Protein AF-A0A7V9FZY2-F1 (afdb_monomer_lite)

pLDDT: mean 91.94, std 6.87, range [61.19, 98.56]

Radius of gyration: 15.31 Å; chains: 1; bounding box: 36×26×36 Å

Secondary structure (DSSP, 8-state):
--TTSHHHHHHHHHT--HHHHHHHHHHTSTTSSPPPHHHHHHHHHHHTSGGGTT--S-----SSSSS----

Sequence (71 aa):
LGPGGLADQAAARSGKSREEVLASVGAGRPLGRLAEPEEIAAVIVFLCSERASYVTGAAWSADGGTVPIIV

Foldseek 3Di:
DDPPDPLVVVCVVPVHDSVVSQQVQQCLALQSHFDDPVLVVVVVVCCVDPVVVVDDPDDDDPGNHNDDDDD

Structure (mmCIF, N/CA/C/O backbone):
data_AF-A0A7V9FZY2-F1
#
_entry.id   AF-A0A7V9FZY2-F1
#
loop_
_atom_site.group_PDB
_atom_site.id
_atom_site.type_symbol
_atom_site.label_atom_id
_atom_site.label_alt_id
_atom_site.label_comp_id
_atom_site.label_asym_id
_atom_site.label_entity_id
_atom_site.label_seq_id
_atom_site.pdbx_PDB_ins_code
_atom_site.Cartn_x
_atom_site.Cartn_y
_atom_site.Cartn_z
_atom_site.occupancy
_atom_site.B_iso_or_equiv
_atom_site.auth_seq_id
_atom_site.auth_comp_id
_atom_site.auth_asym_id
_atom_site.auth_atom_id
_atom_site.pdbx_PDB_model_num
ATOM 1 N N . LEU A 1 1 ? 3.932 6.183 -7.921 1.00 69.88 1 LEU A N 1
ATOM 2 C CA . LEU A 1 1 ? 4.482 6.027 -9.291 1.00 69.88 1 LEU A CA 1
ATOM 3 C C . LEU A 1 1 ? 5.021 7.358 -9.839 1.00 69.88 1 LEU A C 1
ATOM 5 O O . LEU A 1 1 ? 4.817 7.664 -11.007 1.00 69.88 1 LEU A O 1
ATOM 9 N N . GLY A 1 2 ? 5.700 8.167 -9.018 1.00 80.06 2 GLY A N 1
ATOM 10 C CA . GLY A 1 2 ? 6.212 9.473 -9.452 1.00 80.06 2 GLY A CA 1
ATOM 11 C C . GLY A 1 2 ? 7.532 9.378 -10.234 1.00 80.06 2 GLY A C 1
ATOM 12 O O . GLY A 1 2 ? 8.1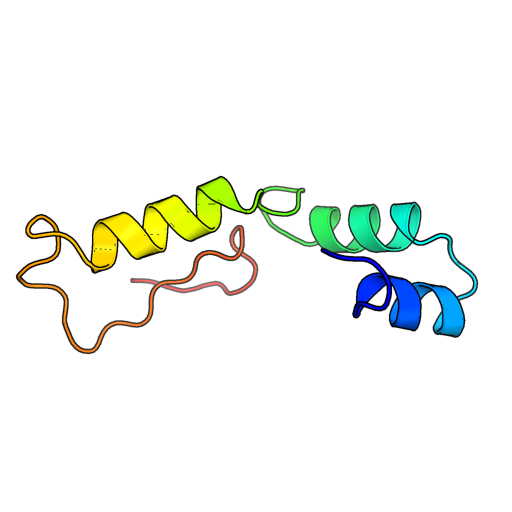38 8.300 -10.258 1.00 80.06 2 GLY A O 1
ATOM 13 N N . PRO A 1 3 ? 7.972 10.481 -10.864 1.00 85.00 3 PRO A N 1
ATOM 14 C CA . PRO A 1 3 ? 9.321 10.620 -11.415 1.00 85.00 3 PRO A CA 1
ATOM 15 C C . PRO A 1 3 ? 10.401 10.469 -10.330 1.00 85.00 3 PRO A C 1
ATOM 17 O O . PRO A 1 3 ? 10.173 10.817 -9.172 1.00 85.00 3 PRO A O 1
ATOM 20 N N . GLY A 1 4 ? 11.569 9.947 -10.698 1.00 86.56 4 GLY A N 1
ATOM 21 C CA . GLY A 1 4 ? 12.680 9.619 -9.796 1.00 86.56 4 GLY A CA 1
ATOM 22 C C . GLY A 1 4 ? 12.453 8.369 -8.934 1.00 86.56 4 GLY A C 1
ATOM 23 O O . GLY A 1 4 ? 13.266 8.057 -8.063 1.00 86.56 4 GLY A O 1
ATOM 24 N N . GLY A 1 5 ? 11.342 7.659 -9.143 1.00 89.06 5 GLY A N 1
ATOM 25 C CA . GLY A 1 5 ? 10.928 6.529 -8.314 1.00 89.06 5 GLY A CA 1
ATOM 26 C C . GLY A 1 5 ? 11.590 5.197 -8.679 1.00 89.06 5 GLY A C 1
ATOM 27 O O . GLY A 1 5 ? 12.421 5.097 -9.579 1.00 89.06 5 GLY A O 1
ATOM 28 N N . LEU A 1 6 ? 11.151 4.128 -8.007 1.00 88.88 6 LEU A N 1
ATOM 29 C CA . LEU A 1 6 ? 11.672 2.767 -8.201 1.00 88.88 6 LEU A CA 1
ATOM 30 C C . LEU A 1 6 ? 11.575 2.278 -9.656 1.00 88.88 6 LEU A C 1
ATOM 32 O O . LEU A 1 6 ? 12.465 1.576 -10.127 1.00 88.88 6 LEU A O 1
ATOM 36 N N . ALA A 1 7 ? 10.519 2.665 -10.378 1.00 90.81 7 ALA A N 1
ATOM 37 C CA . ALA A 1 7 ? 10.358 2.313 -11.788 1.00 90.81 7 ALA A CA 1
ATOM 38 C C . ALA A 1 7 ? 11.472 2.909 -12.664 1.00 90.81 7 ALA A C 1
ATOM 40 O O . ALA A 1 7 ? 11.973 2.229 -13.554 1.00 90.81 7 ALA A O 1
ATOM 41 N N . ASP A 1 8 ? 11.910 4.134 -12.368 1.00 92.00 8 ASP A N 1
ATOM 42 C CA . ASP A 1 8 ? 12.955 4.824 -13.131 1.00 92.00 8 ASP A CA 1
ATOM 43 C C . ASP A 1 8 ? 14.333 4.225 -12.821 1.00 92.00 8 ASP A C 1
ATOM 45 O O . ASP A 1 8 ? 15.151 4.020 -13.716 1.00 92.00 8 ASP A O 1
ATOM 49 N N . GLN A 1 9 ? 14.562 3.846 -11.561 1.00 92.38 9 GLN A N 1
ATOM 50 C CA . GLN A 1 9 ? 15.768 3.122 -11.147 1.00 92.38 9 GLN A CA 1
ATOM 51 C C . GLN A 1 9 ? 15.848 1.733 -11.801 1.00 92.38 9 GLN A C 1
ATOM 53 O O . GLN A 1 9 ? 16.901 1.319 -12.288 1.00 92.38 9 GLN A O 1
ATOM 58 N N . ALA A 1 10 ? 14.726 1.010 -11.845 1.00 91.44 10 ALA A N 1
ATOM 59 C CA . ALA A 1 10 ? 14.641 -0.294 -12.492 1.00 91.44 10 ALA A CA 1
ATOM 60 C C . ALA A 1 10 ? 14.815 -0.193 -14.017 1.00 91.44 10 ALA A C 1
ATOM 62 O O . ALA A 1 10 ? 15.488 -1.042 -14.607 1.00 91.44 10 ALA A O 1
ATOM 63 N N . ALA A 1 11 ? 14.279 0.854 -14.648 1.00 93.50 11 ALA A N 1
ATOM 64 C CA . ALA A 1 11 ? 14.496 1.155 -16.061 1.00 93.50 11 ALA A CA 1
ATOM 65 C C . ALA A 1 11 ? 15.988 1.381 -16.354 1.00 93.50 11 ALA A C 1
ATOM 67 O O . ALA A 1 11 ? 16.564 0.685 -17.191 1.00 93.50 11 ALA A O 1
ATOM 68 N N . ALA A 1 12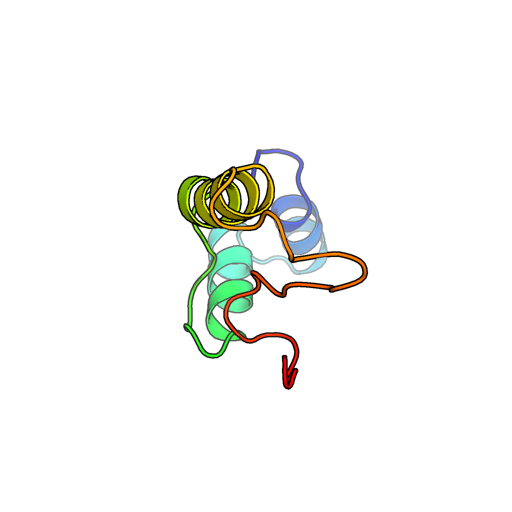 ? 16.652 2.242 -15.573 1.00 93.38 12 ALA A N 1
ATOM 69 C CA . ALA A 1 12 ? 18.082 2.522 -15.715 1.00 93.38 12 ALA A CA 1
ATOM 70 C C . ALA A 1 12 ? 18.961 1.265 -15.579 1.00 93.38 12 ALA A C 1
ATOM 72 O O . ALA A 1 12 ? 19.936 1.107 -16.310 1.00 93.38 12 ALA A O 1
ATOM 73 N N . ARG A 1 13 ? 18.607 0.342 -14.674 1.00 93.44 13 ARG A N 1
ATOM 74 C CA . ARG A 1 13 ? 19.354 -0.911 -14.469 1.00 93.44 13 ARG A CA 1
ATOM 75 C C . ARG A 1 13 ? 19.106 -1.957 -15.560 1.00 93.44 13 ARG A C 1
ATOM 77 O O . ARG A 1 13 ? 19.989 -2.764 -15.833 1.00 93.44 13 ARG A O 1
ATOM 84 N N . SER A 1 14 ? 17.900 -1.999 -16.122 1.00 92.94 14 SER A N 1
ATOM 85 C CA . SER A 1 14 ? 17.478 -3.055 -17.054 1.00 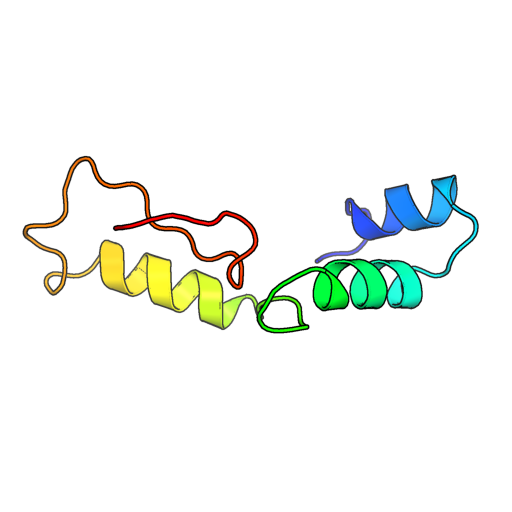92.94 14 SER A CA 1
ATOM 86 C C . SER A 1 14 ? 17.600 -2.674 -18.529 1.00 92.94 14 SER A C 1
ATOM 88 O O . SER A 1 14 ? 17.441 -3.545 -19.381 1.00 92.94 14 SER A O 1
ATOM 90 N N . GLY A 1 15 ? 17.852 -1.397 -18.838 1.00 93.62 15 GLY A N 1
ATOM 91 C CA . GLY A 1 15 ? 17.857 -0.875 -20.209 1.00 93.62 15 GLY A CA 1
ATOM 92 C C . GLY A 1 15 ? 16.466 -0.799 -20.848 1.00 93.62 15 GLY A C 1
ATOM 93 O O . GLY A 1 15 ? 16.360 -0.496 -22.032 1.00 93.62 15 GLY A O 1
ATOM 94 N N . LYS A 1 16 ? 15.405 -1.078 -20.081 1.00 94.06 16 LYS A N 1
ATOM 95 C CA . LYS A 1 16 ? 14.010 -0.972 -20.519 1.00 94.06 16 LYS A CA 1
ATOM 96 C C . LYS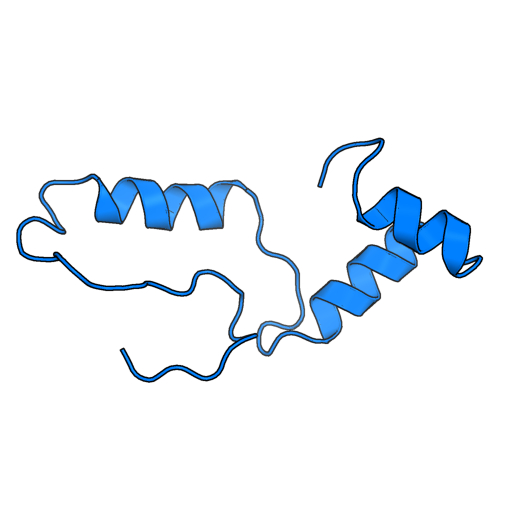 A 1 16 ? 13.485 0.434 -20.280 1.00 94.06 16 LYS A C 1
ATOM 98 O O . LYS A 1 16 ? 13.952 1.138 -19.385 1.00 94.06 16 LYS A O 1
ATOM 103 N N . SER A 1 17 ? 12.466 0.823 -21.033 1.00 94.50 17 SER A N 1
ATOM 104 C CA . SER A 1 17 ? 11.705 2.030 -20.736 1.00 94.50 17 SER A CA 1
ATOM 105 C C . SER A 1 17 ? 10.961 1.894 -19.405 1.00 94.50 17 SER A C 1
ATOM 107 O O . SER A 1 17 ? 10.621 0.803 -18.937 1.00 94.50 17 SER A O 1
ATOM 109 N N . ARG A 1 18 ? 10.663 3.040 -18.793 1.00 92.62 18 ARG A N 1
ATOM 110 C CA . ARG A 1 18 ? 9.840 3.121 -17.583 1.00 92.62 18 ARG A CA 1
ATOM 111 C C . ARG A 1 18 ? 8.486 2.434 -17.758 1.00 92.62 18 ARG A C 1
ATOM 113 O O . ARG A 1 18 ? 8.010 1.766 -16.847 1.00 92.62 18 ARG A O 1
ATOM 120 N N . GLU A 1 19 ? 7.866 2.624 -18.914 1.00 91.38 19 GLU A N 1
ATOM 121 C CA . GLU A 1 19 ? 6.541 2.091 -19.211 1.00 91.38 19 GLU A CA 1
ATOM 122 C C . GLU A 1 19 ? 6.561 0.564 -19.305 1.00 91.38 19 GLU A C 1
ATOM 124 O O . GLU A 1 19 ? 5.733 -0.096 -18.682 1.00 91.38 19 GLU A O 1
ATOM 129 N N . GLU A 1 20 ? 7.578 -0.012 -19.949 1.00 93.81 20 GLU A N 1
ATOM 130 C CA . GLU A 1 20 ? 7.781 -1.465 -19.983 1.00 93.81 20 GLU A CA 1
ATOM 131 C C . GLU A 1 20 ? 8.016 -2.048 -18.586 1.00 93.81 20 GLU A C 1
ATOM 133 O O . GLU A 1 20 ? 7.499 -3.120 -18.258 1.00 93.81 20 GLU A O 1
ATOM 138 N N . VAL A 1 21 ? 8.769 -1.343 -17.734 1.00 93.19 21 VAL A N 1
ATOM 139 C CA . VAL A 1 21 ? 8.943 -1.741 -16.333 1.00 93.19 21 VAL A CA 1
ATOM 140 C C . VAL A 1 21 ? 7.592 -1.752 -15.620 1.00 93.19 21 VAL A C 1
ATOM 142 O O . VAL A 1 21 ? 7.232 -2.769 -15.032 1.00 93.19 21 VAL A O 1
ATOM 145 N N . LEU A 1 22 ? 6.814 -0.673 -15.700 1.00 91.19 22 LEU A N 1
ATOM 146 C CA . LEU A 1 22 ? 5.509 -0.581 -15.037 1.00 91.19 22 LEU A CA 1
ATOM 147 C C . LEU A 1 22 ? 4.521 -1.641 -15.535 1.00 91.19 22 LEU A C 1
ATOM 149 O O . LEU A 1 22 ? 3.860 -2.282 -14.716 1.00 91.19 22 LEU A O 1
ATOM 153 N N . ALA A 1 23 ? 4.474 -1.873 -16.846 1.00 91.69 23 ALA A N 1
ATOM 154 C CA . ALA A 1 23 ? 3.646 -2.907 -17.453 1.00 91.69 23 ALA A CA 1
ATOM 155 C C . ALA A 1 23 ? 4.044 -4.305 -16.960 1.00 91.69 23 ALA A C 1
ATOM 157 O O . ALA A 1 23 ? 3.186 -5.075 -16.530 1.00 91.69 23 ALA A O 1
ATOM 158 N N . SER A 1 24 ? 5.345 -4.619 -16.941 1.00 91.69 24 SER A N 1
ATOM 159 C CA . SER A 1 24 ? 5.827 -5.921 -16.459 1.00 91.69 24 SER A CA 1
ATOM 160 C C . SER A 1 24 ? 5.530 -6.152 -14.977 1.00 91.69 24 SER A C 1
ATOM 162 O O . SER A 1 24 ? 5.155 -7.256 -14.586 1.00 91.69 24 SER A O 1
ATOM 164 N N . VAL A 1 25 ? 5.642 -5.106 -14.153 1.00 89.44 25 VAL A N 1
ATOM 165 C CA . VAL A 1 25 ? 5.293 -5.174 -12.734 1.00 89.44 25 VAL A CA 1
ATOM 166 C C . VAL A 1 25 ? 3.796 -5.448 -12.589 1.00 89.44 25 VAL A C 1
ATOM 168 O O . VAL A 1 25 ? 3.419 -6.379 -11.880 1.00 89.44 25 VAL A O 1
ATOM 171 N N . GLY A 1 26 ? 2.940 -4.690 -13.278 1.00 91.94 26 GLY A N 1
ATOM 172 C CA . GLY A 1 26 ? 1.489 -4.897 -13.262 1.00 91.94 26 GLY A CA 1
ATOM 173 C C . GLY A 1 26 ? 1.086 -6.317 -13.669 1.00 91.94 26 GLY A C 1
ATOM 174 O O . GLY A 1 26 ? 0.350 -6.969 -12.933 1.00 91.94 26 GLY A O 1
ATOM 175 N N . ALA A 1 27 ? 1.644 -6.824 -14.770 1.00 93.44 27 ALA A N 1
ATOM 176 C CA . ALA A 1 27 ? 1.340 -8.150 -15.308 1.00 93.44 27 ALA A CA 1
ATOM 177 C C . ALA A 1 27 ? 1.676 -9.311 -14.353 1.00 93.44 27 ALA A C 1
ATOM 179 O O . ALA A 1 27 ? 1.082 -10.379 -14.457 1.00 93.44 27 ALA A O 1
ATOM 180 N N . GLY A 1 28 ? 2.608 -9.115 -13.413 1.00 90.38 28 GLY A N 1
ATOM 181 C CA . GLY A 1 28 ? 2.952 -10.118 -12.400 1.00 90.38 28 GLY A CA 1
ATOM 182 C C . GLY A 1 28 ? 1.926 -10.271 -11.269 1.00 90.38 28 GLY A C 1
ATOM 183 O O . GLY A 1 28 ? 2.069 -11.171 -10.445 1.00 90.38 28 GLY A O 1
ATOM 184 N N . ARG A 1 29 ? 0.913 -9.399 -11.192 1.00 92.75 29 ARG A N 1
ATOM 185 C CA . ARG A 1 29 ? -0.174 -9.476 -10.201 1.00 92.75 29 ARG A CA 1
ATOM 186 C C . ARG A 1 29 ? -1.327 -10.320 -10.736 1.00 92.75 29 ARG A C 1
ATOM 188 O O . ARG A 1 29 ? -1.615 -10.221 -11.925 1.00 92.75 29 ARG A O 1
ATOM 195 N N . PRO A 1 30 ? -2.086 -11.030 -9.885 1.00 93.81 30 PRO A N 1
ATOM 196 C CA . PRO A 1 30 ? -3.348 -11.648 -10.294 1.00 93.81 30 PRO A CA 1
ATOM 197 C C . PRO A 1 30 ? -4.343 -10.691 -10.963 1.00 93.81 30 PRO A C 1
ATOM 199 O O . PRO A 1 30 ? -4.997 -11.076 -11.926 1.00 93.81 30 PRO A O 1
ATOM 202 N N . LEU A 1 31 ? -4.430 -9.432 -10.517 1.00 94.50 31 LEU A N 1
ATOM 203 C CA . LEU A 1 31 ? -5.250 -8.418 -11.199 1.00 94.50 31 LEU A CA 1
ATOM 204 C C . LEU A 1 31 ? -4.661 -7.921 -12.534 1.00 94.50 31 LEU A C 1
ATOM 206 O O . LEU A 1 31 ? -5.308 -7.145 -13.232 1.00 94.50 31 LEU A O 1
ATOM 210 N N . GLY A 1 32 ? -3.436 -8.317 -12.886 1.00 95.00 32 GLY A N 1
ATOM 211 C CA . GLY A 1 32 ? -2.776 -7.995 -14.155 1.00 95.00 32 GLY A CA 1
ATOM 212 C C . GLY A 1 32 ? -2.373 -6.529 -14.334 1.00 95.00 32 GLY A C 1
ATOM 213 O O . GLY A 1 32 ? -1.880 -6.157 -15.398 1.00 95.00 32 GLY A O 1
ATOM 214 N N . ARG A 1 33 ? -2.566 -5.680 -13.317 1.00 94.12 33 ARG A N 1
ATOM 215 C CA . ARG A 1 33 ? -2.260 -4.246 -13.366 1.00 94.12 33 ARG A CA 1
ATOM 216 C C . ARG A 1 33 ? -1.770 -3.704 -12.030 1.00 94.12 33 ARG A C 1
ATOM 218 O O . ARG A 1 33 ? -1.939 -4.323 -10.981 1.00 94.12 33 ARG A O 1
ATOM 225 N N . LEU A 1 34 ? -1.176 -2.516 -12.083 1.00 92.69 34 LEU A N 1
ATOM 226 C CA . LEU A 1 34 ? -0.932 -1.701 -10.898 1.00 92.69 34 LEU A CA 1
ATOM 227 C C . LEU A 1 34 ? -2.249 -1.086 -10.403 1.00 92.69 34 LEU A C 1
ATOM 229 O O . LEU A 1 34 ? -3.168 -0.851 -11.189 1.00 92.69 34 LEU A O 1
ATOM 233 N N . ALA A 1 35 ? -2.325 -0.856 -9.095 1.00 93.75 35 ALA A N 1
ATOM 234 C CA . ALA A 1 35 ? -3.410 -0.089 -8.500 1.00 93.75 35 ALA A CA 1
ATOM 235 C C . ALA A 1 35 ? -3.228 1.402 -8.804 1.00 93.75 35 ALA A C 1
ATOM 237 O O . ALA A 1 35 ? -2.096 1.904 -8.791 1.00 93.75 35 ALA A O 1
ATOM 238 N N . GLU A 1 36 ? -4.341 2.096 -9.008 1.00 93.56 36 GLU 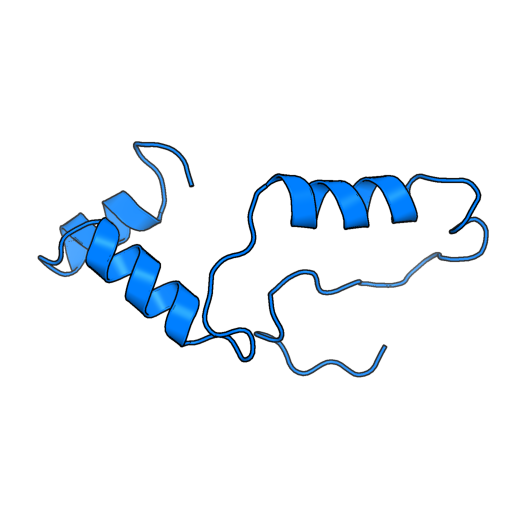A N 1
ATOM 239 C CA . GLU A 1 36 ? -4.364 3.554 -8.997 1.00 93.56 36 GLU A CA 1
ATOM 240 C C . GLU A 1 36 ? -4.263 4.075 -7.551 1.00 93.56 36 GLU A C 1
ATOM 242 O O . GLU A 1 36 ? -4.678 3.384 -6.609 1.00 93.56 36 GLU A O 1
ATOM 247 N N . PRO A 1 37 ? -3.708 5.282 -7.328 1.00 93.62 37 PRO A N 1
ATOM 248 C CA . PRO A 1 37 ? -3.599 5.867 -5.990 1.00 93.62 37 PRO A CA 1
ATOM 249 C C . PRO A 1 37 ? -4.923 5.884 -5.216 1.00 93.62 37 PRO A C 1
ATOM 251 O O . PRO A 1 37 ? -4.940 5.632 -4.010 1.00 93.62 37 PRO A O 1
ATOM 254 N N . GLU A 1 38 ? -6.032 6.129 -5.909 1.00 97.25 38 GLU A N 1
ATOM 255 C CA . GLU A 1 38 ? -7.375 6.217 -5.342 1.00 97.25 38 GLU A CA 1
ATOM 256 C C . GLU A 1 38 ? -7.866 4.869 -4.803 1.00 97.25 38 GLU A C 1
ATOM 258 O O . GLU A 1 38 ? -8.579 4.834 -3.801 1.00 97.25 38 GLU A O 1
ATOM 263 N N . GLU A 1 39 ? -7.455 3.751 -5.406 1.00 96.00 39 GLU A N 1
ATOM 264 C CA . GLU A 1 39 ? -7.822 2.411 -4.935 1.00 96.00 39 GLU A CA 1
ATOM 265 C C . GLU A 1 39 ? -7.142 2.088 -3.602 1.00 96.00 39 GLU A C 1
ATOM 267 O O . GLU A 1 39 ? -7.770 1.550 -2.689 1.00 96.00 39 GLU A O 1
ATOM 272 N N . ILE A 1 40 ? -5.873 2.478 -3.454 1.00 96.38 40 ILE A N 1
ATOM 273 C CA . ILE A 1 40 ? -5.143 2.339 -2.189 1.00 96.38 40 ILE A CA 1
ATOM 274 C C . ILE A 1 40 ? -5.729 3.282 -1.134 1.00 96.38 40 ILE A C 1
ATOM 276 O O . ILE A 1 40 ? -5.968 2.873 0.005 1.00 96.38 40 ILE A O 1
ATOM 280 N N . ALA A 1 41 ? -6.013 4.530 -1.515 1.00 97.56 41 ALA A N 1
ATOM 281 C CA . ALA A 1 41 ? -6.635 5.506 -0.630 1.00 97.56 41 ALA A CA 1
ATOM 282 C C . ALA A 1 41 ? -8.007 5.032 -0.128 1.00 97.56 41 ALA A C 1
ATOM 284 O O . ALA A 1 41 ? -8.308 5.206 1.049 1.00 97.56 41 ALA A O 1
ATOM 285 N N . ALA A 1 42 ? -8.815 4.383 -0.971 1.00 97.94 42 ALA A N 1
ATOM 286 C CA . ALA A 1 42 ? -10.120 3.858 -0.581 1.00 97.94 42 ALA A CA 1
ATOM 287 C C . ALA A 1 42 ? -10.024 2.805 0.536 1.00 97.94 42 ALA A C 1
ATOM 289 O O . ALA A 1 42 ? -10.806 2.857 1.487 1.00 97.94 42 ALA A O 1
ATOM 290 N N . VAL A 1 43 ? -9.044 1.892 0.471 1.00 97.00 43 VAL A N 1
ATOM 291 C CA . VAL A 1 43 ? -8.801 0.904 1.541 1.00 97.00 43 VAL A CA 1
ATOM 292 C C . VAL A 1 43 ? -8.388 1.603 2.837 1.00 97.00 43 VAL A C 1
ATOM 294 O O . VAL A 1 43 ? -8.925 1.293 3.899 1.00 97.00 43 VAL A O 1
ATOM 297 N N . ILE A 1 44 ? -7.491 2.589 2.755 1.00 97.69 44 ILE A N 1
ATOM 298 C CA . ILE A 1 44 ? -7.054 3.373 3.920 1.00 97.69 44 ILE A CA 1
ATOM 299 C C . ILE A 1 44 ? -8.242 4.111 4.549 1.00 97.69 44 ILE A C 1
ATOM 301 O O . ILE A 1 44 ? -8.457 4.021 5.754 1.00 97.69 44 ILE A O 1
ATOM 305 N N . VAL A 1 45 ? -9.050 4.800 3.740 1.00 98.31 45 VAL A N 1
ATOM 306 C CA . VAL A 1 45 ? -10.233 5.537 4.206 1.00 98.31 45 VAL A CA 1
ATOM 307 C C . VAL A 1 45 ? -11.246 4.600 4.858 1.00 98.31 45 VAL A C 1
ATOM 309 O O . VAL A 1 45 ? -11.805 4.950 5.895 1.00 98.31 45 VAL A O 1
ATOM 312 N N . PHE A 1 46 ? -11.469 3.406 4.300 1.00 97.75 46 PHE A N 1
ATOM 313 C CA . PHE A 1 46 ? -12.316 2.394 4.929 1.00 97.75 46 PHE A CA 1
ATOM 314 C C . PHE A 1 46 ? -11.791 2.009 6.318 1.00 97.75 46 PHE A C 1
ATOM 316 O O . PHE A 1 46 ? -12.554 2.089 7.285 1.00 97.75 46 PHE A O 1
ATOM 323 N N . LEU A 1 47 ? -10.504 1.659 6.424 1.00 97.25 47 LEU A N 1
ATOM 324 C CA . LEU A 1 47 ? -9.868 1.247 7.680 1.00 97.25 47 LEU A CA 1
ATOM 325 C C . LEU A 1 47 ? -9.844 2.364 8.733 1.00 97.25 47 LEU A C 1
ATOM 327 O O . LEU A 1 47 ? -9.939 2.084 9.922 1.00 97.25 47 LEU A O 1
ATOM 331 N N . CYS A 1 48 ? -9.761 3.627 8.313 1.00 97.81 48 CYS A N 1
ATOM 332 C CA . CYS A 1 48 ? -9.832 4.784 9.206 1.00 97.81 48 CYS A CA 1
ATOM 333 C C . CYS A 1 48 ? -11.267 5.224 9.547 1.00 97.81 48 CYS A C 1
ATOM 335 O O . CYS A 1 48 ? -11.442 6.196 10.279 1.00 97.81 48 CYS A O 1
ATOM 337 N N . SER A 1 49 ? -12.295 4.569 9.002 1.00 98.56 49 SER A N 1
ATOM 338 C CA . SER A 1 49 ? -13.693 4.942 9.229 1.00 98.56 49 SER A CA 1
ATOM 339 C C . SER A 1 49 ? -14.358 4.110 10.326 1.00 98.56 49 SER A C 1
ATOM 341 O O . SER A 1 49 ? -13.962 2.980 10.600 1.00 98.56 49 SER A O 1
ATOM 343 N N . GLU A 1 50 ? -15.479 4.610 10.854 1.00 98.38 50 GLU A N 1
ATOM 344 C CA . GLU A 1 50 ? -16.351 3.887 11.801 1.00 98.38 50 GLU A CA 1
ATOM 345 C C . GLU A 1 50 ? -16.814 2.507 11.292 1.00 98.38 50 GLU A C 1
ATOM 347 O O . GLU A 1 50 ? -17.150 1.618 12.077 1.00 98.38 50 GLU A O 1
ATOM 352 N N . ARG A 1 51 ? -16.810 2.292 9.967 1.00 98.31 51 ARG A N 1
ATOM 353 C CA . ARG A 1 51 ? -17.173 1.001 9.358 1.00 98.31 51 ARG A CA 1
ATOM 354 C C . ARG A 1 51 ? -16.187 -0.112 9.710 1.00 98.31 51 ARG A C 1
ATOM 356 O O . ARG A 1 51 ? -16.563 -1.277 9.654 1.00 98.31 51 ARG A O 1
ATOM 363 N N . ALA A 1 52 ? -14.957 0.242 10.070 1.00 97.69 52 ALA A N 1
ATOM 364 C CA . ALA A 1 52 ? -13.914 -0.680 10.492 1.00 97.69 52 ALA A CA 1
ATOM 365 C C . ALA A 1 52 ? -13.691 -0.647 12.018 1.00 97.69 52 ALA A C 1
ATOM 367 O O . ALA A 1 52 ? -12.639 -1.064 12.489 1.00 97.69 52 ALA A O 1
ATOM 368 N N . SER A 1 53 ? -14.671 -0.190 12.809 1.00 98.31 53 SER A N 1
ATOM 369 C CA . SER A 1 53 ? -14.533 0.046 14.262 1.00 98.31 53 SER A CA 1
ATOM 370 C C . SER A 1 53 ? -14.112 -1.168 15.105 1.00 98.31 53 SER A C 1
ATOM 372 O O . SER A 1 53 ? -13.617 -0.991 16.216 1.00 98.31 53 SER A O 1
ATOM 374 N N . TYR A 1 54 ? -14.267 -2.393 14.596 1.00 97.19 54 TYR A N 1
ATOM 375 C CA . TYR A 1 54 ? -13.815 -3.620 15.266 1.00 97.19 54 TYR A CA 1
ATOM 376 C C . TYR A 1 54 ? -12.570 -4.257 14.621 1.00 97.19 54 TYR A C 1
ATOM 378 O O . TYR A 1 54 ? -12.121 -5.323 15.039 1.00 97.19 54 TYR A O 1
ATOM 386 N N . VAL A 1 55 ? -11.996 -3.621 13.597 1.00 96.00 55 VAL A N 1
ATOM 387 C CA . VAL A 1 55 ? -10.775 -4.086 12.932 1.00 96.00 55 VAL A CA 1
ATOM 388 C C . VAL A 1 55 ? -9.568 -3.546 13.693 1.00 96.00 55 VAL A C 1
ATOM 390 O O . VAL A 1 55 ? -9.272 -2.356 13.669 1.00 96.00 55 VAL A O 1
ATOM 393 N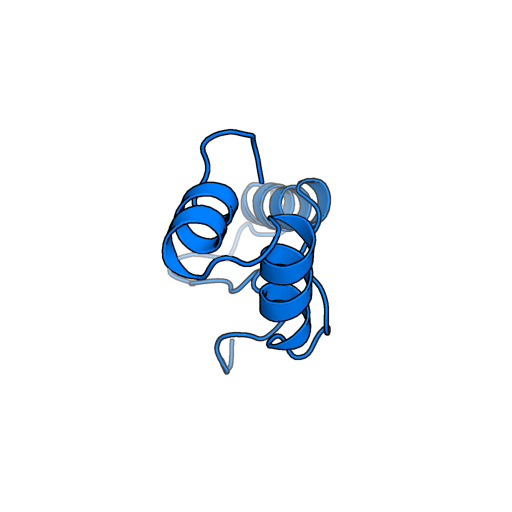 N . THR A 1 56 ? -8.844 -4.436 14.365 1.00 95.56 56 THR A N 1
ATOM 394 C CA . THR A 1 56 ? -7.587 -4.119 15.051 1.00 95.56 56 THR A CA 1
ATOM 395 C C . THR A 1 56 ? -6.630 -5.306 14.973 1.00 95.56 56 THR A C 1
ATOM 397 O O . THR A 1 56 ? -7.067 -6.451 14.885 1.00 95.56 56 THR A O 1
ATOM 400 N N . GLY A 1 57 ? -5.320 -5.044 14.952 1.00 94.44 57 GLY A N 1
ATOM 401 C CA . GLY A 1 57 ? -4.285 -6.086 14.873 1.00 94.44 57 GLY A CA 1
ATOM 402 C C . GLY A 1 57 ? -4.222 -6.862 13.548 1.00 94.44 57 GLY A C 1
ATOM 403 O O . GLY A 1 57 ? -3.496 -7.848 13.465 1.00 94.44 57 GLY A O 1
ATOM 404 N N . ALA A 1 58 ? -4.957 -6.432 12.518 1.00 91.69 58 ALA A N 1
ATOM 405 C CA . ALA A 1 58 ? -4.999 -7.081 11.210 1.00 91.69 58 ALA A CA 1
ATOM 406 C C . ALA A 1 58 ? -4.079 -6.386 10.192 1.00 91.69 58 ALA A C 1
ATOM 408 O O . ALA A 1 58 ? -3.974 -5.159 10.171 1.00 91.69 58 ALA A O 1
ATOM 409 N N . ALA A 1 59 ? -3.470 -7.170 9.300 1.00 90.25 59 ALA A N 1
ATOM 410 C CA . ALA A 1 59 ? -2.743 -6.675 8.135 1.00 90.25 59 ALA A CA 1
ATOM 411 C C . ALA A 1 59 ? -3.581 -6.912 6.871 1.00 90.25 59 ALA A C 1
ATOM 413 O O . ALA A 1 59 ? -3.889 -8.052 6.535 1.00 90.25 59 ALA A O 1
ATOM 414 N N . TRP A 1 60 ? -3.956 -5.836 6.180 1.00 91.12 60 TRP A N 1
ATOM 415 C CA . TRP A 1 60 ? -4.763 -5.896 4.959 1.00 91.12 60 TRP A CA 1
ATOM 416 C C . TRP A 1 60 ? -3.876 -5.711 3.726 1.00 91.12 60 TRP A C 1
ATOM 418 O O . TRP A 1 60 ? -3.201 -4.688 3.598 1.00 91.12 60 TRP A O 1
ATOM 428 N N . SER A 1 61 ? -3.902 -6.670 2.798 1.00 91.88 61 SER A N 1
ATOM 429 C CA . SER A 1 61 ? -3.191 -6.548 1.521 1.00 91.88 61 SER A CA 1
ATOM 430 C C . SER A 1 61 ? -4.025 -5.789 0.491 1.00 91.88 61 SER A C 1
ATOM 432 O O . SER A 1 61 ? -5.081 -6.251 0.065 1.00 91.88 61 SER A O 1
ATOM 434 N N . ALA A 1 62 ? -3.507 -4.646 0.041 1.00 93.56 62 ALA A N 1
ATOM 435 C CA . ALA A 1 62 ? -4.009 -3.887 -1.105 1.00 93.56 62 ALA A CA 1
ATOM 436 C C . ALA A 1 62 ? -2.974 -3.924 -2.245 1.00 93.56 62 ALA A C 1
ATOM 438 O O . ALA A 1 62 ? -2.387 -2.910 -2.613 1.00 93.56 62 ALA A O 1
ATOM 439 N N . ASP A 1 63 ? -2.675 -5.122 -2.757 1.00 93.00 63 ASP A N 1
ATOM 440 C CA . ASP A 1 63 ? -1.516 -5.376 -3.631 1.00 93.00 63 ASP A CA 1
ATOM 441 C C . ASP A 1 63 ? -1.866 -6.071 -4.962 1.00 93.00 63 ASP A C 1
ATOM 443 O O . ASP A 1 63 ? -0.977 -6.532 -5.686 1.00 93.00 63 ASP A O 1
ATOM 447 N N . GLY A 1 64 ? -3.158 -6.163 -5.284 1.00 93.00 64 GLY A N 1
ATOM 448 C CA . GLY A 1 64 ? -3.659 -6.849 -6.474 1.00 93.00 64 GLY A CA 1
ATOM 449 C C . GLY A 1 64 ? -3.496 -8.371 -6.450 1.00 93.00 64 GLY A C 1
ATOM 450 O O . GLY A 1 64 ? -3.540 -8.986 -7.516 1.00 93.00 64 GLY A O 1
ATOM 451 N N . GLY A 1 65 ? -3.304 -8.960 -5.264 1.00 92.69 65 GLY A N 1
ATOM 452 C CA . GLY A 1 65 ? -3.131 -10.397 -5.045 1.00 92.69 65 GLY A CA 1
ATOM 453 C C . GLY A 1 65 ? -1.676 -10.859 -5.117 1.00 92.69 65 GLY A C 1
ATOM 454 O O . GLY A 1 65 ? -1.422 -12.032 -5.368 1.00 92.69 65 GLY A O 1
ATOM 455 N N . THR A 1 66 ? -0.711 -9.948 -4.961 1.00 91.81 66 THR A N 1
ATOM 456 C CA . THR A 1 66 ? 0.719 -10.292 -5.063 1.00 91.81 66 THR A CA 1
ATOM 457 C C . THR A 1 66 ? 1.116 -11.294 -3.984 1.00 91.81 66 THR A C 1
ATOM 459 O O . THR A 1 66 ? 1.823 -12.262 -4.265 1.00 91.81 66 THR A O 1
ATOM 462 N N . VAL A 1 67 ? 0.658 -11.072 -2.753 1.00 89.25 67 VAL A N 1
ATOM 463 C CA . VAL A 1 67 ? 0.863 -12.001 -1.648 1.00 89.25 67 VAL A CA 1
ATOM 464 C C . VAL A 1 67 ? -0.401 -12.844 -1.469 1.00 89.25 67 VAL A C 1
ATOM 466 O O . VAL A 1 67 ? -1.464 -12.287 -1.184 1.00 89.25 67 VAL A O 1
ATOM 469 N N . PRO A 1 68 ? -0.321 -14.181 -1.595 1.00 81.81 68 PRO A N 1
ATOM 470 C CA . PRO A 1 68 ? -1.438 -15.044 -1.251 1.00 81.81 68 PRO A CA 1
ATOM 471 C C . PRO A 1 68 ? -1.625 -15.011 0.267 1.00 81.81 68 PRO A C 1
ATOM 473 O O . PRO A 1 68 ? -0.815 -15.558 1.016 1.00 81.81 68 PRO A O 1
ATOM 476 N N . ILE A 1 69 ? -2.686 -14.349 0.719 1.00 81.00 69 ILE A N 1
ATOM 477 C CA . ILE A 1 69 ? -3.085 -14.311 2.126 1.00 81.00 69 ILE A CA 1
ATOM 478 C C . ILE A 1 69 ? -4.513 -14.831 2.281 1.00 81.00 69 ILE A C 1
ATOM 480 O O . ILE A 1 69 ? -5.344 -14.665 1.388 1.00 81.00 69 ILE A O 1
ATOM 484 N N . ILE A 1 70 ? -4.791 -15.448 3.427 1.00 64.06 70 ILE A N 1
ATOM 485 C CA . ILE A 1 70 ? -6.151 -15.691 3.910 1.00 64.06 70 ILE A CA 1
ATOM 486 C C . ILE A 1 70 ? -6.351 -14.698 5.053 1.00 64.06 70 ILE A C 1
ATOM 488 O O . ILE A 1 70 ? -5.579 -14.720 6.012 1.00 64.06 70 ILE A O 1
ATOM 492 N N . VAL A 1 71 ? -7.314 -13.793 4.884 1.00 61.19 71 VAL A N 1
ATOM 493 C CA . VAL A 1 71 ? -7.711 -12.781 5.878 1.00 61.19 71 VAL A CA 1
ATOM 494 C C . VAL A 1 71 ? -8.726 -13.362 6.848 1.00 61.19 71 VAL A C 1
ATOM 496 O O . VAL A 1 71 ? -9.605 -14.119 6.374 1.00 61.19 71 VAL A O 1
#